Protein AF-A0A5N6UL08-F1 (afdb_monomer)

Secondary structure (DSSP, 8-state):
-----B---STT-S--S-BSSHHHHHHHHHHHTSTT----B--S-TTSTTSS----TT--SSB-HHHHHHHHHHHH--

Structure (mmCIF, N/CA/C/O backbone):
data_AF-A0A5N6UL08-F1
#
_entry.id   AF-A0A5N6UL08-F1
#
loop_
_atom_site.group_PDB
_atom_site.id
_atom_site.type_symbol
_atom_site.label_atom_id
_atom_site.label_alt_id
_atom_site.label_comp_id
_atom_site.label_asym_id
_atom_site.label_entity_id
_atom_site.label_seq_id
_atom_site.pdbx_PDB_ins_code
_atom_site.Cartn_x
_atom_site.Cartn_y
_atom_site.Cartn_z
_atom_site.occupancy
_atom_site.B_iso_or_equiv
_atom_site.auth_seq_id
_atom_site.auth_comp_id
_atom_site.auth_asym_id
_atom_site.auth_atom_id
_atom_site.pdbx_PDB_model_num
ATOM 1 N N . MET A 1 1 ? 7.528 17.246 22.780 1.00 55.56 1 MET A N 1
ATOM 2 C CA . MET A 1 1 ? 6.668 16.056 22.583 1.00 55.56 1 MET A CA 1
ATOM 3 C C . MET A 1 1 ? 5.923 16.227 21.269 1.00 55.56 1 ME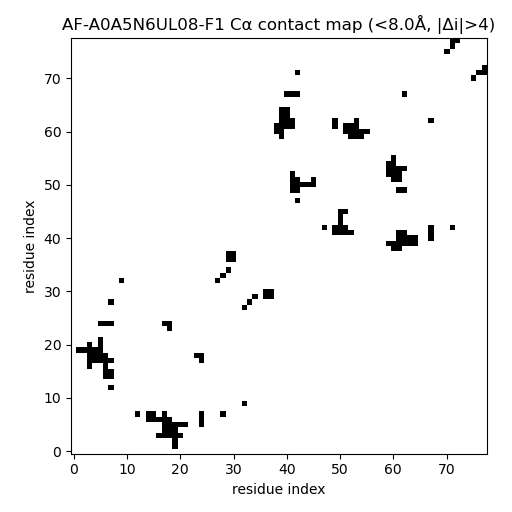T A C 1
ATOM 5 O O . MET A 1 1 ? 5.435 17.320 21.025 1.00 55.56 1 MET A O 1
ATOM 9 N N . HIS A 1 2 ? 5.889 15.216 20.399 1.00 68.69 2 HI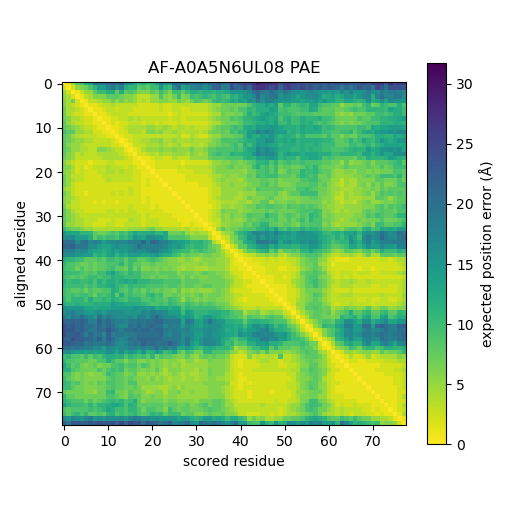S A N 1
ATOM 10 C CA . HIS A 1 2 ? 5.130 15.303 19.148 1.00 68.69 2 HIS A CA 1
ATOM 11 C C . HIS A 1 2 ? 3.692 14.871 19.408 1.00 68.69 2 HIS A C 1
ATOM 13 O O . HIS A 1 2 ? 3.452 13.695 19.687 1.00 68.69 2 HIS A O 1
ATOM 19 N N . ASP A 1 3 ? 2.762 15.817 19.336 1.00 77.75 3 ASP A N 1
ATOM 20 C CA . ASP A 1 3 ? 1.348 15.531 19.521 1.00 77.75 3 ASP A CA 1
ATOM 21 C C . ASP A 1 3 ? 0.818 14.685 18.350 1.00 77.75 3 ASP A C 1
ATOM 23 O O . ASP A 1 3 ? 1.116 14.944 17.180 1.00 77.75 3 ASP A O 1
ATOM 27 N N . ARG A 1 4 ? 0.090 13.611 18.661 1.00 81.81 4 ARG A N 1
ATOM 28 C CA . ARG A 1 4 ? -0.416 12.632 17.680 1.00 81.81 4 ARG A CA 1
ATOM 29 C C . ARG A 1 4 ? -1.937 12.672 17.651 1.00 81.81 4 ARG A C 1
ATOM 31 O O . ARG A 1 4 ? -2.617 11.695 17.964 1.00 81.81 4 ARG A O 1
ATOM 38 N N . LEU A 1 5 ? -2.458 13.837 17.277 1.00 85.50 5 LEU A N 1
ATOM 39 C CA . LEU A 1 5 ? -3.892 14.148 17.277 1.00 85.50 5 LEU A CA 1
ATOM 40 C C . LEU A 1 5 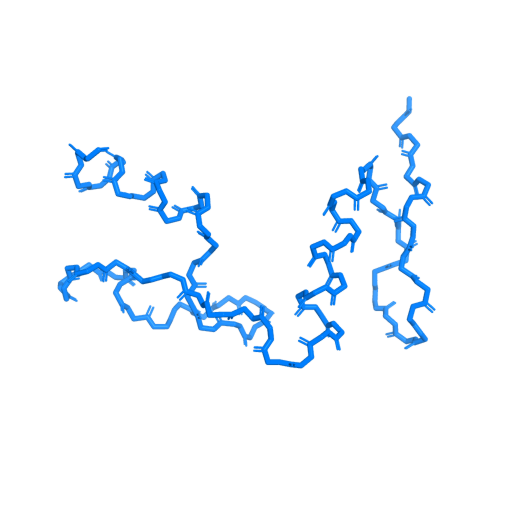? -4.691 13.332 16.264 1.00 85.50 5 LEU A C 1
ATOM 42 O O . LEU A 1 5 ? -5.895 13.145 16.418 1.00 85.50 5 LEU A O 1
ATOM 46 N N . HIS A 1 6 ? -4.049 12.854 15.203 1.00 90.25 6 HIS A N 1
ATOM 47 C CA . HIS A 1 6 ? -4.750 12.220 14.096 1.00 90.25 6 HIS A CA 1
ATOM 48 C C . HIS A 1 6 ? -4.941 10.732 14.376 1.00 90.25 6 HIS A C 1
ATOM 50 O O . HIS A 1 6 ? -4.121 9.916 13.971 1.00 90.25 6 HIS A O 1
ATOM 56 N N . LYS A 1 7 ? -5.996 10.367 15.102 1.00 89.94 7 LYS A N 1
ATOM 57 C CA . LYS A 1 7 ? -6.310 8.974 15.456 1.00 89.94 7 LYS A CA 1
ATOM 58 C C . LYS A 1 7 ? -7.229 8.330 14.423 1.00 89.94 7 LYS A C 1
ATOM 60 O O . LYS A 1 7 ? -8.009 9.019 13.777 1.00 89.94 7 LYS A O 1
ATOM 65 N N . CYS A 1 8 ? -7.102 7.016 14.259 1.00 90.94 8 CYS A N 1
ATOM 66 C CA . CYS A 1 8 ? -8.064 6.248 13.482 1.00 90.94 8 CYS A CA 1
ATOM 67 C C . CYS A 1 8 ? -9.305 5.988 14.336 1.00 90.94 8 CYS A C 1
ATOM 69 O O . CYS A 1 8 ? -9.178 5.530 15.469 1.00 90.94 8 CYS A O 1
ATOM 71 N N . ASP A 1 9 ? -10.478 6.293 13.791 1.00 89.44 9 ASP A N 1
ATOM 72 C CA . ASP A 1 9 ? -11.784 6.117 14.431 1.00 89.44 9 ASP A CA 1
ATOM 73 C C . ASP A 1 9 ? -12.446 4.764 14.113 1.00 89.44 9 ASP A C 1
ATOM 75 O O . ASP A 1 9 ? -13.502 4.446 14.655 1.00 89.44 9 ASP A O 1
ATOM 79 N N . VAL A 1 10 ? -11.825 3.931 13.269 1.00 89.50 10 VAL A N 1
ATOM 80 C CA . VAL A 1 10 ? -12.402 2.640 12.877 1.00 89.50 10 VAL A CA 1
ATOM 81 C C . VAL A 1 10 ? -12.373 1.658 14.047 1.00 89.50 10 VAL A C 1
ATOM 83 O O . VAL A 1 10 ? -11.310 1.326 14.582 1.00 89.50 10 VAL A O 1
ATOM 86 N N . ALA A 1 11 ? -13.553 1.152 14.411 1.00 87.69 11 ALA A N 1
ATOM 87 C CA . ALA A 1 11 ? -13.724 0.181 15.483 1.00 87.69 11 ALA A CA 1
ATOM 88 C C . ALA A 1 11 ? -12.857 -1.072 15.257 1.00 87.69 11 ALA A C 1
ATOM 90 O O . ALA A 1 11 ? -12.842 -1.653 14.171 1.00 87.69 11 ALA A O 1
ATOM 91 N N . GLY A 1 12 ? -12.112 -1.477 16.289 1.00 84.56 12 GLY A N 1
ATOM 92 C CA . GLY A 1 12 ? -11.209 -2.632 16.229 1.00 84.56 12 GLY A CA 1
ATOM 93 C C . GLY A 1 12 ? -9.892 -2.387 15.482 1.00 84.56 12 GLY A C 1
ATOM 94 O O . GLY A 1 12 ? -9.119 -3.326 15.290 1.00 84.56 12 GLY A O 1
ATOM 95 N N . CYS A 1 13 ? -9.590 -1.152 15.064 1.00 87.31 13 CYS A N 1
ATOM 96 C CA . CYS A 1 13 ? -8.294 -0.847 14.470 1.00 87.31 13 CYS A CA 1
ATOM 97 C C . CYS A 1 13 ? -7.173 -0.927 15.519 1.00 87.31 13 CYS A C 1
ATOM 99 O O . CYS A 1 13 ? -7.187 -0.224 16.529 1.00 87.31 13 CYS A O 1
ATOM 101 N N . ALA A 1 14 ? -6.142 -1.731 15.240 1.00 84.81 14 ALA A N 1
ATOM 102 C CA . ALA A 1 14 ? -4.977 -1.883 16.115 1.00 84.81 14 ALA A CA 1
ATOM 103 C C . ALA A 1 14 ? -4.145 -0.592 16.274 1.00 84.81 14 ALA A C 1
ATOM 105 O O . ALA A 1 14 ? -3.270 -0.516 17.137 1.00 84.81 14 ALA A O 1
ATOM 106 N N . GLN A 1 15 ? -4.386 0.428 15.440 1.00 82.19 15 GLN A N 1
ATOM 107 C CA . GLN A 1 15 ? -3.629 1.673 15.464 1.00 82.19 15 GLN A CA 1
ATOM 108 C C . GLN A 1 15 ? -4.308 2.751 16.318 1.00 82.19 15 GLN A C 1
ATOM 110 O O . GLN A 1 15 ? -4.963 3.664 15.816 1.00 82.19 15 GLN A O 1
ATOM 115 N N . THR A 1 16 ? -4.077 2.673 17.627 1.00 79.81 16 THR A N 1
ATOM 116 C CA . THR A 1 16 ? -4.667 3.567 18.640 1.00 79.81 16 THR A CA 1
ATOM 117 C C . THR A 1 16 ? -3.772 4.751 19.024 1.00 79.81 16 THR A C 1
ATOM 119 O O . THR A 1 16 ? -4.252 5.756 19.547 1.00 79.81 16 THR A O 1
ATOM 122 N N . LYS A 1 17 ? -2.463 4.675 18.729 1.00 82.69 17 LYS A N 1
ATOM 123 C CA . LYS A 1 17 ? -1.444 5.665 19.146 1.00 82.69 17 LYS A CA 1
ATOM 124 C C . LYS A 1 17 ? -1.527 7.020 18.427 1.00 82.69 17 LYS A C 1
ATOM 126 O O . LYS A 1 17 ? -0.794 7.937 18.792 1.00 82.69 17 LYS A O 1
ATOM 131 N N . GLY A 1 18 ? -2.390 7.141 17.418 1.00 85.88 18 GLY A N 1
ATOM 132 C CA . GLY A 1 18 ? -2.510 8.333 16.582 1.00 85.88 18 GLY A CA 1
ATOM 133 C C . GLY A 1 18 ? -1.310 8.567 15.660 1.00 85.88 18 GLY A C 1
ATOM 134 O O . GLY A 1 18 ? -0.246 7.958 15.790 1.00 85.88 18 GLY A O 1
ATOM 135 N N . PHE A 1 19 ? -1.493 9.463 14.700 1.00 89.44 19 PHE A N 1
ATOM 136 C CA . PHE A 1 19 ? -0.496 9.876 13.724 1.00 89.44 19 PHE A CA 1
ATOM 137 C C . PHE A 1 19 ? -0.090 11.330 13.951 1.00 89.44 19 PHE A C 1
ATOM 139 O O . PHE A 1 19 ? -0.890 12.152 14.396 1.00 89.44 19 PHE A O 1
ATOM 146 N N . GLN A 1 20 ? 1.158 11.646 13.604 1.00 89.75 20 GLN A N 1
ATOM 147 C CA . GLN A 1 20 ? 1.699 13.002 13.700 1.00 89.75 20 GLN A CA 1
ATOM 148 C C . GLN A 1 20 ? 1.098 13.947 12.651 1.00 89.75 20 GLN A C 1
ATOM 150 O O . GLN A 1 20 ? 0.905 15.124 12.925 1.00 89.75 20 GLN A O 1
ATOM 155 N N . TYR A 1 21 ? 0.766 13.436 11.461 1.00 89.12 21 TYR A N 1
ATOM 156 C CA . TYR A 1 21 ? 0.227 14.243 10.367 1.00 89.12 21 TYR A CA 1
ATOM 157 C C . TYR A 1 21 ? -1.079 13.658 9.817 1.00 89.12 21 TYR A C 1
ATOM 159 O O . TYR A 1 21 ? -1.229 12.440 9.704 1.00 89.12 21 TYR A O 1
ATOM 167 N N . LYS A 1 22 ? -2.008 14.525 9.380 1.00 90.44 22 LYS A N 1
ATOM 168 C CA . LYS A 1 22 ? -3.268 14.109 8.724 1.00 90.44 22 LYS A CA 1
ATOM 169 C C . LYS A 1 22 ? -3.027 13.190 7.523 1.00 90.44 22 LYS A C 1
ATOM 171 O O . LY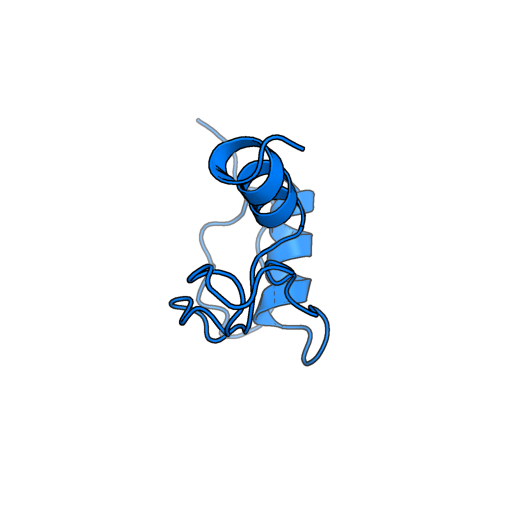S A 1 22 ? -3.774 12.237 7.320 1.00 90.44 22 LYS A O 1
ATOM 176 N N . LYS A 1 23 ? -1.960 13.444 6.749 1.00 88.19 23 LYS A N 1
ATOM 177 C CA . LYS A 1 23 ? -1.568 12.619 5.591 1.00 88.19 23 LYS A CA 1
ATOM 178 C C . LYS A 1 23 ? -1.296 11.163 5.975 1.00 88.19 23 LYS A C 1
ATOM 180 O O . LYS A 1 23 ? -1.627 10.257 5.214 1.00 88.19 23 LYS A O 1
ATOM 185 N N . ASP A 1 24 ? -0.744 10.931 7.164 1.00 88.19 24 ASP A N 1
ATOM 186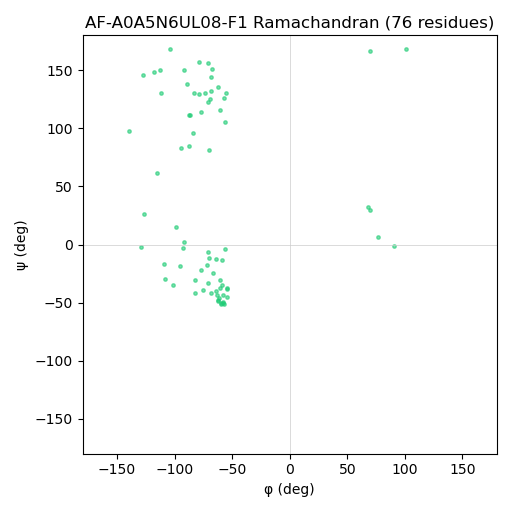 C CA . ASP A 1 24 ? -0.445 9.589 7.650 1.00 88.19 24 ASP A CA 1
ATOM 187 C C . ASP A 1 24 ? -1.702 8.854 8.101 1.00 88.19 24 ASP A C 1
ATOM 189 O O . ASP A 1 24 ? -1.844 7.676 7.778 1.00 88.19 24 ASP A O 1
ATOM 193 N N . LEU A 1 25 ? -2.638 9.556 8.751 1.00 90.50 25 LEU A N 1
ATOM 194 C CA . LEU A 1 25 ? -3.953 9.007 9.084 1.00 90.50 25 LEU A CA 1
ATOM 195 C C . LEU A 1 25 ? -4.741 8.637 7.823 1.00 90.50 25 LEU A C 1
ATOM 197 O O . LEU A 1 25 ? -5.241 7.519 7.722 1.00 90.50 25 LEU A O 1
ATOM 201 N N . LYS A 1 26 ? -4.802 9.539 6.833 1.00 88.31 26 LYS A N 1
ATOM 202 C CA . LYS A 1 26 ? -5.474 9.270 5.554 1.00 88.31 26 LYS A CA 1
ATOM 203 C C . LYS A 1 26 ? -4.871 8.047 4.866 1.00 88.31 26 LYS A C 1
ATOM 205 O O . LYS A 1 26 ? -5.588 7.116 4.516 1.00 88.31 26 LYS A O 1
ATOM 210 N N . ARG A 1 27 ? -3.539 8.009 4.750 1.00 85.44 27 ARG A N 1
ATOM 211 C CA . ARG A 1 27 ? -2.815 6.869 4.177 1.00 85.44 27 ARG A CA 1
ATOM 212 C C . ARG A 1 27 ? -3.102 5.584 4.940 1.00 85.44 27 ARG A C 1
ATOM 214 O O . ARG A 1 27 ? -3.315 4.554 4.315 1.00 85.44 27 ARG A O 1
ATOM 221 N N . HIS A 1 28 ? -3.108 5.624 6.269 1.00 88.31 28 HIS A N 1
ATOM 222 C CA . HIS A 1 28 ? -3.473 4.475 7.083 1.00 88.31 28 HIS A CA 1
ATOM 223 C C . HIS A 1 28 ? -4.880 3.981 6.749 1.00 88.31 28 HIS A C 1
ATOM 225 O O . HIS A 1 28 ? -5.024 2.807 6.420 1.00 88.31 28 HIS A O 1
ATOM 231 N N . TYR A 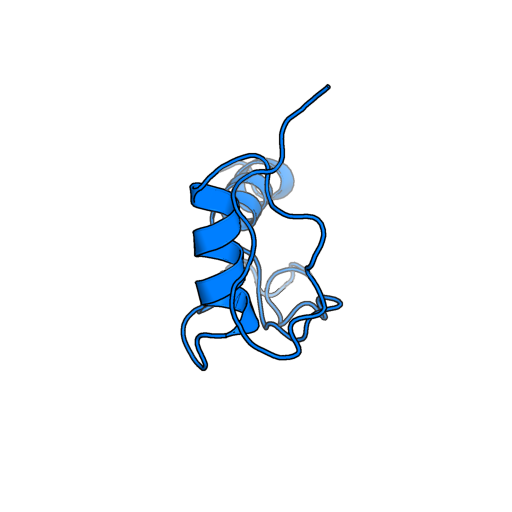1 29 ? -5.870 4.870 6.728 1.00 87.25 29 TYR A N 1
ATOM 232 C CA . TYR A 1 29 ? -7.250 4.526 6.409 1.00 87.25 29 TYR A CA 1
ATOM 233 C C . TYR A 1 29 ? -7.398 3.914 5.008 1.00 87.25 29 TYR A C 1
ATOM 235 O O . TYR A 1 29 ? -7.931 2.812 4.871 1.00 87.25 29 TYR A O 1
ATOM 243 N N . ASP A 1 30 ? -6.835 4.559 3.980 1.00 83.31 30 ASP A N 1
ATOM 244 C CA . ASP A 1 30 ? -6.817 4.037 2.606 1.00 83.31 30 ASP A CA 1
ATOM 245 C C . ASP A 1 30 ? -6.076 2.688 2.520 1.00 83.31 30 ASP A C 1
ATOM 247 O O . ASP A 1 30 ? -6.393 1.838 1.687 1.00 83.31 30 ASP A O 1
ATOM 251 N N . THR A 1 31 ? -5.079 2.458 3.386 1.00 75.94 31 THR A N 1
ATOM 252 C CA . THR A 1 31 ? -4.336 1.195 3.398 1.00 75.94 31 THR A CA 1
ATOM 253 C C . THR A 1 31 ? -5.026 0.061 4.155 1.00 75.94 31 THR A C 1
ATOM 255 O O . THR A 1 31 ? -4.953 -1.071 3.688 1.00 75.94 31 THR A O 1
ATOM 258 N N . VAL A 1 32 ? -5.628 0.326 5.312 1.00 81.38 32 VAL A N 1
ATOM 259 C CA . VAL A 1 32 ? -6.091 -0.704 6.255 1.00 81.38 32 VAL A CA 1
ATOM 260 C C . VAL A 1 32 ? -7.599 -0.915 6.155 1.00 81.38 32 VAL A C 1
ATOM 262 O O . VAL A 1 32 ? -8.063 -2.043 6.284 1.00 81.38 32 VAL A O 1
ATOM 265 N N . HIS A 1 33 ? -8.363 0.143 5.887 1.00 84.62 33 HIS A N 1
ATOM 266 C CA . HIS A 1 33 ? -9.826 0.110 5.950 1.00 84.62 33 HIS A CA 1
ATOM 267 C C . HIS A 1 33 ? -10.479 0.165 4.571 1.00 84.62 33 HIS A C 1
ATOM 269 O O . HIS A 1 33 ? -11.533 -0.432 4.357 1.00 84.62 33 HIS A O 1
ATOM 275 N N . ARG A 1 34 ? -9.832 0.803 3.592 1.00 80.62 34 ARG A N 1
ATOM 276 C CA . ARG A 1 34 ? -10.341 0.842 2.220 1.00 80.62 34 ARG A CA 1
ATOM 277 C C . ARG A 1 34 ? -9.935 -0.416 1.442 1.00 80.62 34 ARG A C 1
ATOM 279 O O . ARG A 1 34 ? -8.838 -0.502 0.884 1.00 80.62 34 ARG A O 1
ATOM 286 N N . LYS A 1 35 ? -10.835 -1.406 1.386 1.00 63.47 35 LYS A N 1
ATOM 287 C CA . LYS A 1 35 ? -10.674 -2.607 0.543 1.00 63.47 35 LYS A CA 1
ATOM 288 C C . LYS A 1 35 ? -10.495 -2.198 -0.928 1.00 63.47 35 LYS A C 1
ATOM 290 O O . LYS A 1 35 ? -11.302 -1.455 -1.472 1.00 63.47 35 LYS A O 1
ATOM 295 N N . GLY A 1 36 ? -9.421 -2.680 -1.555 1.00 61.38 36 GLY A N 1
ATOM 296 C CA . GLY A 1 36 ? -9.163 -2.535 -2.996 1.00 61.38 36 GLY A CA 1
ATOM 297 C C . GLY A 1 36 ? -8.364 -1.303 -3.441 1.00 61.38 36 GLY A C 1
ATOM 298 O O . GLY A 1 36 ? -8.088 -1.172 -4.628 1.00 61.38 36 GLY A O 1
ATOM 299 N N . SER A 1 37 ? -7.954 -0.403 -2.539 1.00 55.16 37 SER A N 1
ATOM 300 C CA . SER A 1 37 ? -7.545 0.947 -2.967 1.00 55.16 37 SER A CA 1
ATOM 301 C C . SER A 1 37 ? -6.048 1.224 -3.128 1.00 55.16 37 SER A C 1
ATOM 303 O O . SER A 1 37 ? -5.678 2.390 -3.234 1.00 55.16 37 SER A O 1
ATOM 305 N N . LEU A 1 38 ? -5.164 0.225 -3.187 1.00 60.16 38 LEU A N 1
ATOM 306 C CA . LEU A 1 38 ? -3.757 0.488 -3.517 1.00 60.16 38 LEU A CA 1
ATOM 307 C C . LEU A 1 38 ? -3.199 -0.592 -4.439 1.00 60.16 38 LEU A C 1
ATOM 309 O O . LEU A 1 38 ? -2.771 -1.645 -3.971 1.00 60.16 38 LEU A O 1
ATOM 313 N N . LYS A 1 39 ? -3.180 -0.299 -5.745 1.00 67.50 39 LYS A N 1
ATOM 314 C CA . LYS A 1 39 ? -2.258 -0.960 -6.673 1.00 67.50 39 LYS A CA 1
ATOM 315 C C . LYS A 1 39 ? -0.842 -0.633 -6.196 1.00 67.50 39 LYS A C 1
ATOM 317 O O . LYS A 1 39 ? -0.474 0.539 -6.137 1.00 67.50 39 LYS A O 1
ATOM 322 N N . GLY A 1 40 ? -0.093 -1.648 -5.778 1.00 77.44 40 GLY A N 1
ATOM 323 C CA . GLY A 1 40 ? 1.332 -1.493 -5.526 1.00 77.44 40 GLY A CA 1
ATOM 324 C C . GLY A 1 40 ? 2.075 -1.248 -6.835 1.00 77.44 40 GLY A C 1
ATOM 325 O O . GLY A 1 40 ? 1.643 -1.678 -7.904 1.00 77.44 40 GLY A O 1
ATOM 326 N N . TYR A 1 41 ? 3.186 -0.535 -6.738 1.00 84.38 41 TYR A N 1
ATOM 327 C CA . TYR A 1 41 ? 4.128 -0.341 -7.827 1.00 84.38 41 TYR A CA 1
ATOM 328 C C . TYR A 1 41 ? 5.154 -1.471 -7.795 1.00 84.38 41 TYR A C 1
ATOM 330 O O . TYR A 1 41 ? 5.646 -1.844 -6.726 1.00 84.38 41 TYR A O 1
ATOM 338 N N . PHE A 1 42 ? 5.489 -1.995 -8.966 1.00 88.38 42 PHE A N 1
ATOM 339 C CA . PHE A 1 42 ? 6.478 -3.053 -9.135 1.00 88.38 42 PHE A CA 1
ATOM 340 C C . PHE A 1 42 ? 7.618 -2.540 -9.991 1.00 88.38 42 PHE A C 1
ATOM 342 O O . PHE A 1 42 ? 7.416 -1.705 -10.877 1.00 88.38 42 PHE A O 1
ATOM 349 N N . CYS A 1 43 ? 8.818 -3.043 -9.728 1.00 90.38 43 CYS A N 1
ATOM 350 C CA . CYS A 1 43 ? 9.925 -2.808 -10.632 1.00 90.38 43 CYS A CA 1
ATOM 351 C C . CYS A 1 43 ? 9.612 -3.421 -12.003 1.00 90.38 43 CYS A C 1
ATOM 353 O O . CYS A 1 43 ? 9.132 -4.549 -12.092 1.00 90.38 43 CYS A O 1
ATOM 355 N N . LYS A 1 44 ? 9.898 -2.680 -13.077 1.00 89.62 44 LYS A N 1
ATOM 356 C CA . LYS A 1 44 ? 9.672 -3.146 -14.454 1.00 89.62 44 LYS A CA 1
ATOM 357 C C . LYS A 1 44 ? 10.656 -4.236 -14.898 1.00 89.62 44 LYS A C 1
ATOM 359 O O . LYS A 1 44 ? 10.419 -4.895 -15.902 1.00 89.62 44 LYS A O 1
ATOM 364 N N . TYR A 1 45 ? 11.781 -4.380 -14.198 1.00 89.94 45 TYR A N 1
ATOM 365 C CA . TYR A 1 45 ? 12.835 -5.327 -14.547 1.00 89.94 45 TYR A CA 1
ATOM 366 C C . TYR A 1 45 ? 12.544 -6.685 -13.915 1.00 89.94 45 TYR A C 1
ATOM 368 O O . TYR A 1 45 ? 12.635 -6.815 -12.701 1.00 89.94 45 TYR A O 1
ATOM 376 N N . ASP A 1 46 ? 12.222 -7.697 -14.724 1.00 88.56 46 ASP A N 1
ATOM 377 C CA . ASP A 1 46 ? 11.816 -9.030 -14.243 1.00 88.56 46 ASP A CA 1
ATOM 378 C C . ASP A 1 46 ? 12.840 -9.673 -13.286 1.00 88.56 46 ASP A C 1
ATOM 380 O O . ASP A 1 46 ? 12.466 -10.221 -12.248 1.00 88.56 46 ASP A O 1
ATOM 384 N N . TRP A 1 47 ? 14.134 -9.485 -13.567 1.00 88.75 47 TRP A N 1
ATOM 385 C CA . TRP A 1 47 ? 15.254 -9.972 -12.753 1.00 88.75 47 TRP A CA 1
ATOM 386 C C . TRP A 1 47 ? 15.422 -9.250 -11.407 1.00 88.75 47 TRP A C 1
ATOM 388 O O . TRP A 1 47 ? 16.197 -9.691 -10.559 1.00 88.75 47 TRP A O 1
ATOM 398 N N . CYS A 1 48 ? 14.728 -8.133 -11.189 1.00 89.94 48 CYS A N 1
ATOM 399 C CA . CYS A 1 48 ? 14.790 -7.392 -9.940 1.00 89.94 48 CYS A CA 1
ATOM 400 C C . CYS A 1 48 ? 13.836 -8.010 -8.914 1.00 89.94 48 CYS A C 1
ATOM 402 O O . CYS A 1 48 ? 12.647 -8.150 -9.176 1.00 89.94 48 CYS A O 1
ATOM 404 N N . SER A 1 49 ? 14.299 -8.286 -7.693 1.00 86.12 49 SER A N 1
ATOM 405 C CA . SER A 1 49 ? 13.463 -8.854 -6.617 1.00 86.12 49 SER A CA 1
ATOM 406 C C . SER A 1 49 ? 12.242 -7.998 -6.238 1.00 86.12 49 SER A C 1
ATOM 408 O O . SER A 1 49 ? 11.353 -8.452 -5.519 1.00 86.12 49 SER A O 1
ATOM 410 N N . ALA A 1 50 ? 12.193 -6.746 -6.696 1.00 86.44 50 ALA A N 1
ATOM 411 C CA . ALA 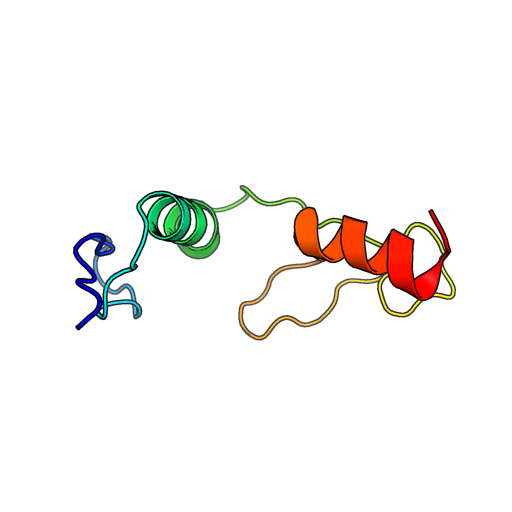A 1 50 ? 11.075 -5.827 -6.514 1.00 86.44 50 ALA A CA 1
ATOM 412 C C . ALA A 1 50 ? 10.044 -5.865 -7.667 1.00 86.44 50 ALA A C 1
ATOM 414 O O . ALA A 1 50 ? 9.083 -5.092 -7.652 1.00 86.44 50 ALA A O 1
ATOM 415 N N . SER A 1 51 ? 10.230 -6.735 -8.668 1.00 86.19 51 SER A N 1
ATOM 416 C CA . SER A 1 51 ? 9.297 -6.951 -9.787 1.00 86.19 51 SER A CA 1
ATOM 417 C C . SER A 1 51 ? 8.079 -7.792 -9.404 1.00 86.19 51 SER A C 1
ATOM 419 O O . SER A 1 51 ? 7.025 -7.696 -10.028 1.00 86.19 51 SER A O 1
ATOM 421 N N . LYS A 1 52 ? 8.200 -8.585 -8.336 1.00 80.38 52 LYS A N 1
ATOM 422 C CA . LYS A 1 52 ? 7.155 -9.486 -7.836 1.00 80.38 52 LYS A CA 1
ATOM 423 C C . LYS A 1 52 ? 6.489 -8.918 -6.584 1.00 80.38 52 LYS A C 1
ATOM 425 O O . LYS A 1 52 ? 6.971 -7.963 -5.971 1.00 80.38 52 LYS A O 1
ATOM 430 N N . SER A 1 53 ? 5.367 -9.519 -6.184 1.00 73.25 53 SER A N 1
ATOM 431 C CA . SER A 1 53 ? 4.711 -9.226 -4.906 1.00 73.25 53 SER A CA 1
ATOM 432 C C . SER A 1 53 ? 5.683 -9.429 -3.751 1.00 73.25 53 SER A C 1
ATOM 434 O O . SER A 1 53 ? 5.989 -10.560 -3.384 1.00 73.25 53 SER A O 1
ATOM 436 N N . GLN A 1 54 ? 6.160 -8.328 -3.174 1.00 66.25 54 GLN A N 1
ATOM 437 C CA . GLN A 1 54 ? 6.899 -8.386 -1.923 1.00 66.25 54 GLN A CA 1
ATOM 438 C C . GLN A 1 54 ? 5.924 -8.675 -0.784 1.00 66.25 54 GLN A C 1
ATOM 440 O O . GLN A 1 54 ? 4.874 -8.037 -0.672 1.00 66.25 54 GLN A O 1
ATOM 445 N N . SER A 1 55 ? 6.270 -9.658 0.042 1.00 54.09 55 SER A N 1
ATOM 446 C CA . SER A 1 55 ? 5.533 -10.023 1.247 1.00 54.09 55 SER A CA 1
ATOM 447 C C . SER A 1 55 ? 5.700 -8.924 2.297 1.00 54.09 55 SER A C 1
ATOM 449 O O . SER A 1 55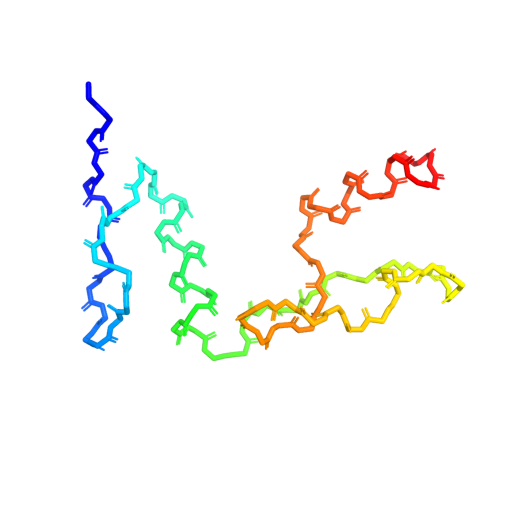 ? 6.544 -9.018 3.182 1.00 54.09 55 SER A O 1
ATOM 451 N N . GLU A 1 56 ? 4.929 -7.844 2.200 1.00 54.91 56 GLU A N 1
ATOM 452 C CA . GLU A 1 56 ? 4.874 -6.861 3.283 1.00 54.91 56 GLU A CA 1
ATOM 453 C C . GLU A 1 56 ? 4.188 -7.492 4.513 1.00 54.91 56 GLU A C 1
ATOM 455 O O . GLU A 1 56 ? 3.175 -8.182 4.345 1.00 54.91 56 GLU A O 1
ATOM 460 N N . PRO A 1 57 ? 4.613 -7.173 5.756 1.00 49.69 57 PRO A N 1
ATOM 461 C CA . PRO A 1 57 ? 3.987 -7.648 7.004 1.00 49.69 57 PRO A CA 1
ATOM 462 C C . PRO A 1 57 ? 2.486 -7.330 7.146 1.00 49.69 57 PRO A C 1
ATOM 464 O O . PRO A 1 57 ? 1.853 -7.689 8.133 1.00 49.69 57 PRO A O 1
ATOM 467 N N . ARG A 1 58 ? 1.911 -6.590 6.190 1.00 53.56 58 ARG A N 1
ATOM 468 C CA . ARG A 1 58 ? 0.513 -6.148 6.145 1.00 53.56 58 ARG A CA 1
ATOM 469 C C . ARG A 1 58 ? -0.195 -6.509 4.830 1.00 53.56 58 ARG A C 1
ATOM 471 O O . ARG A 1 58 ? -1.134 -5.818 4.442 1.00 53.56 58 ARG A O 1
ATOM 478 N N . GLY A 1 59 ? 0.254 -7.570 4.151 1.00 51.28 59 GLY A N 1
ATOM 479 C CA . GLY A 1 59 ? -0.526 -8.281 3.128 1.00 51.28 59 GLY A CA 1
ATOM 480 C C . GLY A 1 59 ? -0.810 -7.506 1.838 1.00 51.28 59 GLY A C 1
ATOM 481 O O . GLY A 1 59 ? -1.871 -7.691 1.246 1.00 51.28 59 GLY A O 1
ATOM 482 N N . LYS A 1 60 ? 0.092 -6.616 1.399 1.00 60.56 60 LYS A N 1
ATOM 483 C CA . LYS A 1 60 ? -0.098 -5.845 0.159 1.00 60.56 60 LYS A CA 1
ATOM 484 C C . LYS A 1 60 ? 0.890 -6.247 -0.928 1.00 60.56 60 LYS A C 1
ATOM 486 O O . LYS A 1 60 ? 2.087 -6.232 -0.661 1.00 60.56 60 LYS A O 1
ATOM 491 N N . PRO A 1 61 ? 0.418 -6.528 -2.154 1.00 66.50 61 PRO A N 1
ATOM 492 C CA . PRO A 1 61 ? 1.305 -6.788 -3.272 1.00 66.50 61 PRO A CA 1
ATOM 493 C C . PRO A 1 61 ? 1.886 -5.460 -3.792 1.00 66.50 61 PRO A C 1
ATOM 495 O O . PRO A 1 61 ? 1.155 -4.625 -4.323 1.00 66.50 61 PRO A O 1
ATOM 498 N N . GLY A 1 62 ? 3.201 -5.273 -3.640 1.00 77.69 62 GLY A N 1
ATOM 499 C CA . GLY A 1 62 ? 3.979 -4.208 -4.295 1.00 77.69 62 GLY A CA 1
ATOM 500 C C . GLY A 1 62 ? 4.313 -2.981 -3.436 1.00 77.69 62 GLY A C 1
ATOM 501 O O . GLY A 1 62 ? 3.793 -2.780 -2.339 1.00 77.69 62 GLY A O 1
ATOM 502 N N . MET A 1 63 ? 5.216 -2.145 -3.951 1.00 81.06 63 MET A N 1
ATOM 503 C CA . MET A 1 63 ? 5.759 -0.969 -3.266 1.00 81.06 63 MET A CA 1
ATOM 504 C C . MET A 1 63 ? 4.799 0.227 -3.308 1.00 81.06 63 MET A C 1
ATOM 506 O O . MET A 1 63 ? 3.969 0.370 -4.202 1.00 81.06 63 MET A O 1
ATOM 510 N N . ARG A 1 64 ? 4.949 1.159 -2.361 1.00 81.81 64 ARG A N 1
ATOM 511 C CA . ARG A 1 64 ? 4.371 2.511 -2.490 1.00 81.81 64 ARG A CA 1
ATOM 512 C C . ARG A 1 64 ? 5.118 3.310 -3.559 1.00 81.81 64 ARG A C 1
ATOM 514 O O . ARG A 1 64 ? 6.298 3.052 -3.769 1.00 81.81 64 ARG A O 1
ATOM 521 N N . TYR A 1 65 ? 4.474 4.317 -4.151 1.00 83.81 65 TYR A N 1
ATOM 522 C CA . TYR A 1 65 ? 5.086 5.149 -5.195 1.00 83.81 65 TYR A CA 1
ATOM 523 C C . TYR A 1 65 ? 6.415 5.782 -4.763 1.00 83.81 65 TYR A C 1
ATOM 525 O O . TYR A 1 65 ? 7.393 5.700 -5.493 1.00 83.81 65 TYR A O 1
ATOM 533 N N . ASP A 1 66 ? 6.489 6.350 -3.557 1.00 85.50 66 ASP A N 1
ATOM 534 C CA . ASP A 1 66 ? 7.707 7.015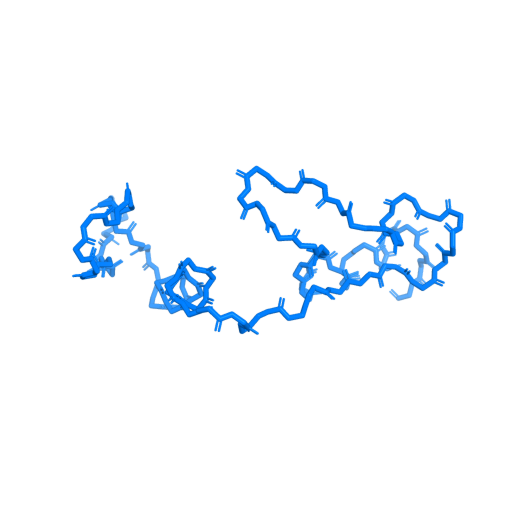 -3.070 1.00 85.50 66 ASP A CA 1
ATOM 535 C C . ASP A 1 66 ? 8.871 6.023 -2.927 1.00 85.50 66 ASP A C 1
ATOM 537 O O . ASP A 1 66 ? 10.014 6.323 -3.272 1.00 85.50 66 ASP A O 1
ATOM 541 N N . ASN A 1 67 ? 8.557 4.815 -2.446 1.00 86.56 67 ASN A N 1
ATOM 542 C CA . ASN A 1 67 ? 9.515 3.721 -2.336 1.00 86.56 67 ASN A CA 1
ATOM 543 C C . ASN A 1 67 ? 9.933 3.221 -3.719 1.00 86.56 67 ASN A C 1
ATOM 545 O O . ASN A 1 67 ? 11.114 2.972 -3.922 1.00 86.56 67 ASN A O 1
ATOM 549 N N . PHE A 1 68 ? 8.987 3.104 -4.653 1.00 88.06 68 PHE A N 1
ATOM 550 C CA . PHE A 1 68 ? 9.245 2.713 -6.034 1.00 88.06 68 PHE A CA 1
ATOM 551 C C . PHE A 1 68 ? 10.148 3.724 -6.744 1.00 88.06 68 PHE A C 1
ATOM 553 O O . PHE A 1 68 ? 11.153 3.323 -7.316 1.00 88.06 68 PHE A O 1
ATOM 560 N N . ARG A 1 69 ? 9.858 5.026 -6.650 1.00 90.94 69 ARG A N 1
ATOM 561 C CA . ARG A 1 69 ? 10.692 6.084 -7.237 1.00 90.94 69 ARG A CA 1
ATOM 562 C C . ARG A 1 69 ? 12.121 6.008 -6.705 1.00 90.94 69 ARG A C 1
ATOM 564 O O . ARG A 1 69 ? 13.054 5.892 -7.486 1.00 90.94 69 ARG A O 1
ATOM 571 N N . ARG A 1 70 ? 12.281 5.963 -5.378 1.00 91.56 70 ARG A N 1
ATOM 572 C CA . ARG A 1 70 ? 13.602 5.823 -4.748 1.00 91.56 70 ARG A CA 1
ATOM 573 C C . ARG A 1 70 ? 14.305 4.523 -5.149 1.00 91.56 70 ARG A C 1
ATOM 575 O O . ARG A 1 70 ? 15.520 4.506 -5.302 1.00 91.56 70 ARG A O 1
ATOM 582 N N . HIS A 1 71 ? 13.561 3.428 -5.287 1.00 91.81 71 HIS A N 1
ATOM 583 C CA . HIS A 1 71 ? 14.102 2.157 -5.762 1.00 91.81 71 HIS A CA 1
ATOM 584 C C . HIS A 1 71 ? 14.652 2.286 -7.189 1.00 91.81 71 HIS A C 1
ATOM 586 O O . HIS A 1 71 ? 15.771 1.850 -7.440 1.00 91.81 71 HIS A O 1
ATOM 592 N N . MET A 1 72 ? 13.899 2.918 -8.094 1.00 92.69 72 MET A N 1
ATOM 593 C CA . MET A 1 72 ? 14.332 3.160 -9.472 1.00 92.69 72 MET A CA 1
ATOM 594 C C . MET A 1 72 ? 15.570 4.066 -9.527 1.00 92.69 72 MET A C 1
ATOM 596 O O . MET A 1 72 ? 16.520 3.726 -10.225 1.00 92.69 72 MET A O 1
ATOM 600 N N . GLU A 1 73 ? 15.604 5.135 -8.732 1.00 92.81 73 GLU A N 1
ATOM 601 C CA . GLU A 1 73 ? 16.765 6.029 -8.599 1.00 92.81 73 GLU A CA 1
ATOM 602 C C . GLU A 1 73 ? 18.007 5.277 -8.103 1.00 92.81 73 GLU A C 1
ATOM 604 O O . GLU A 1 73 ? 19.069 5.324 -8.718 1.00 92.81 73 GLU A O 1
ATOM 609 N N . SER A 1 74 ? 17.873 4.521 -7.011 1.00 92.31 74 SER A N 1
ATOM 610 C CA . SER A 1 74 ? 19.020 3.925 -6.316 1.00 92.31 74 SER A CA 1
ATOM 611 C C . SER A 1 74 ? 19.538 2.624 -6.932 1.00 92.31 74 SER A C 1
ATOM 613 O O . SER A 1 74 ? 20.716 2.322 -6.766 1.00 92.31 74 SER A O 1
ATOM 615 N N . HIS A 1 75 ? 18.679 1.817 -7.562 1.00 89.62 75 HIS A N 1
ATOM 616 C CA . HIS A 1 75 ? 19.056 0.500 -8.096 1.00 89.62 75 HIS A CA 1
ATOM 617 C C . HIS A 1 75 ? 19.107 0.455 -9.624 1.00 89.62 75 HIS A C 1
ATOM 619 O O . HIS A 1 75 ? 19.695 -0.473 -10.180 1.00 89.62 75 HIS A O 1
ATOM 625 N N . HIS A 1 76 ? 18.494 1.431 -10.302 1.00 90.31 76 HIS A N 1
ATOM 626 C CA . HIS A 1 76 ? 18.402 1.464 -11.761 1.00 90.31 76 HIS A CA 1
ATOM 627 C C . HIS A 1 76 ? 18.841 2.803 -12.383 1.00 90.31 76 HIS A C 1
ATOM 629 O O . HIS A 1 76 ? 18.879 2.884 -13.607 1.00 90.31 76 HIS A O 1
ATOM 635 N N . GLY A 1 77 ? 19.211 3.810 -11.579 1.00 80.81 77 GLY A N 1
ATOM 636 C CA . GLY A 1 77 ? 19.829 5.057 -12.048 1.00 80.81 77 GLY A CA 1
ATOM 637 C C . GLY A 1 77 ? 18.904 5.991 -12.837 1.00 80.81 77 GLY A C 1
ATOM 638 O O . GLY A 1 77 ? 19.389 6.681 -13.731 1.00 80.81 77 GLY A O 1
ATOM 639 N N . PHE A 1 78 ? 17.598 5.973 -12.549 1.00 63.78 78 PHE A N 1
ATOM 640 C CA . PHE A 1 78 ? 16.585 6.845 -13.174 1.00 63.78 78 PHE A CA 1
ATOM 641 C C . PHE A 1 78 ? 16.287 8.096 -12.364 1.00 63.78 78 PHE A C 1
ATOM 643 O O . PHE A 1 78 ? 16.363 7.987 -11.127 1.00 63.78 78 PHE A O 1
#

pLDDT: mean 80.78, std 11.82, range [49.69, 92.81]

Mean predicted aligned error: 8.0 Å

Solvent-accessible surface area (backbone atoms only — not comparable to full-atom values): 4850 Å² total; per-residue (Å²): 134,87,68,38,81,33,55,66,84,58,86,90,54,90,58,71,78,36,23,78,42,66,69,54,38,52,51,46,43,46,67,77,69,40,84,88,68,68,85,38,41,55,46,89,48,79,91,40,86,53,36,48,71,45,89,43,102,78,80,46,57,35,36,54,65,71,57,39,54,51,45,39,34,76,78,67,72,95

Organism: Aspergillus tamarii (NCBI:txid41984)

Nearest PDB structures (foldseek):
  5t0u-assembly2_D  TM=5.441E-01  e=1.033E-01  Homo sapiens
  5und-assembly2_B  TM=7.778E-01  e=4.639E-01  Homo sapiens

Radius of gyration: 15.22 Å; Cα contacts (8 Å, |Δi|>4): 88; chains: 1; bounding box: 34×26×37 Å

Sequence (78 aa):
MHDRLHKCDVAGCAQTKGFQYKKDLKRHYDTVHRKGSLKGYFCKYDWCSASKSQSEPRGKPGMRYDNFRRHMESHHGF

Foldseek 3Di:
DQDQPAADPDPPDPGGPHHSDVVVSVVCCQQPPVPPRDDADADPDPPDPRNWQDPDPRDDGHHDPVVVVVCCCPVVVD